Protein AF-Q9K7I4-F1 (afdb_monomer)

InterPro domains:
  IPR000863 Sulfotransferase domain [PF00685] (16-82)
  IPR027417 P-loop containing nucleoside triphosphate hydrolase [G3DSA:3.40.50.300] (1-137)
  IPR027417 P-loop containing nucleoside triphosphate hydrolase [SSF52540] (11-136)
  IPR037359 Heparan sulfate sulfotransferase [PTHR10605] (7-137)

Solvent-accessible surface area (backbone atoms only — not comparable to full-atom values): 8827 Å² total; per-residue (Å²): 136,84,84,76,78,76,79,80,87,85,72,77,83,73,51,72,62,58,50,51,53,42,41,75,77,63,46,74,85,79,54,62,68,66,68,67,40,53,36,70,55,50,56,60,50,52,76,79,41,65,69,89,82,59,87,90,79,59,66,68,55,36,73,75,40,44,67,66,49,47,47,51,51,36,58,73,70,71,47,78,95,75,79,71,97,64,84,71,65,54,63,60,53,53,44,63,70,31,75,64,54,83,59,60,71,80,75,56,70,64,61,50,52,50,50,50,61,66,45,43,66,47,49,54,48,28,22,63,74,69,74,50,83,83,80,86,124

Nearest PDB structures (foldseek):
  6xkg-assembly2_A  TM=8.259E-01  e=3.313E-04  Homo sapiens
  1zrh-assembly1_A  TM=7.272E-01  e=4.565E-03  Homo sapiens

Secondary structure (DSSP, 8-state):
-----PPPS--PPPPHHHHHHHHHTT--SS-HHHHH-HHHHHHHHHTTS-GGG-----HHHHHH-HHHHHHHHHHHTTPPP---S----HHHHHHHHSTTTTT-PPPPHHHHHHHHHHHHHHHHHHHHHHT------

Structure (mmCIF, N/CA/C/O backbone):
data_AF-Q9K7I4-F1
#
_entry.id   AF-Q9K7I4-F1
#
loop_
_atom_site.group_PDB
_atom_site.id
_atom_site.type_symbol
_atom_site.label_atom_id
_atom_site.label_alt_id
_atom_site.label_comp_id
_atom_site.label_asym_id
_atom_site.label_entity_id
_atom_site.label_seq_id
_atom_site.pdbx_PDB_ins_code
_atom_site.Cartn_x
_atom_site.Cartn_y
_atom_site.Cartn_z
_atom_site.occupancy
_atom_site.B_iso_or_equiv
_atom_site.auth_seq_id
_atom_site.auth_comp_id
_atom_site.auth_asym_id
_atom_site.auth_atom_id
_atom_site.pdbx_PDB_model_num
ATOM 1 N N . MET A 1 1 ? -17.999 33.423 -20.123 1.00 34.03 1 MET A N 1
ATOM 2 C CA . MET A 1 1 ? -16.605 33.907 -20.232 1.00 34.03 1 MET A CA 1
ATOM 3 C C . MET A 1 1 ? -15.703 33.012 -19.393 1.00 34.03 1 MET A C 1
ATOM 5 O O . MET A 1 1 ? -15.734 33.104 -18.175 1.00 34.03 1 MET A O 1
ATOM 9 N N . ALA A 1 2 ? -14.969 32.090 -20.018 1.00 34.19 2 ALA A N 1
ATOM 10 C CA . ALA A 1 2 ? -14.036 31.218 -19.308 1.00 34.19 2 ALA A CA 1
ATOM 11 C C . ALA A 1 2 ? -12.703 31.953 -19.121 1.00 34.19 2 ALA A C 1
ATOM 13 O O . ALA A 1 2 ? -11.991 32.222 -20.090 1.00 34.19 2 ALA A O 1
ATOM 14 N N . VAL A 1 3 ? -12.376 32.294 -17.875 1.00 36.56 3 VAL A N 1
ATOM 15 C CA . VAL A 1 3 ? -11.082 32.874 -17.508 1.00 36.56 3 VAL A CA 1
ATOM 16 C C . VAL A 1 3 ? -10.019 31.786 -17.665 1.00 36.56 3 VAL A C 1
ATOM 18 O O . VAL A 1 3 ? -9.792 30.967 -16.777 1.00 36.56 3 VAL A O 1
ATOM 21 N N . ARG A 1 4 ? -9.366 31.755 -18.830 1.00 35.41 4 ARG A N 1
ATOM 22 C CA . ARG A 1 4 ? -8.112 31.023 -19.027 1.00 35.41 4 ARG A CA 1
ATOM 23 C C . ARG A 1 4 ? -7.051 31.675 -18.140 1.00 35.41 4 ARG A C 1
ATOM 25 O O . ARG A 1 4 ? -6.534 32.737 -18.477 1.00 35.41 4 ARG A O 1
ATOM 32 N N . ARG A 1 5 ? -6.704 31.038 -17.018 1.00 41.28 5 ARG A N 1
ATOM 33 C CA . ARG A 1 5 ? -5.466 31.360 -16.297 1.00 41.28 5 ARG A CA 1
ATOM 34 C C . ARG A 1 5 ? -4.293 31.063 -17.235 1.00 41.28 5 ARG A C 1
ATOM 36 O O . ARG A 1 5 ? -4.022 29.907 -17.546 1.00 41.28 5 ARG A O 1
ATOM 43 N N . LYS A 1 6 ? -3.631 32.117 -17.719 1.00 36.16 6 LYS A N 1
ATOM 44 C CA . LYS A 1 6 ? -2.308 32.018 -18.344 1.00 36.16 6 LYS A CA 1
ATOM 45 C C . LYS A 1 6 ? -1.355 31.444 -17.295 1.00 36.16 6 LYS A C 1
ATOM 47 O O . LYS A 1 6 ? -1.149 32.072 -16.261 1.00 36.16 6 LYS A O 1
ATOM 52 N N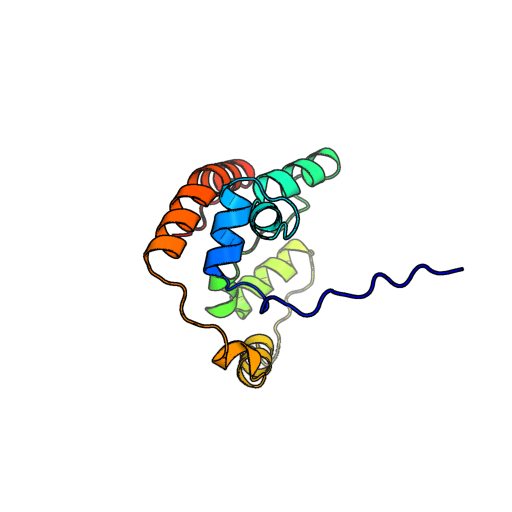 . ALA A 1 7 ? -0.800 30.264 -17.554 1.00 38.44 7 ALA A N 1
ATOM 53 C CA . ALA A 1 7 ? 0.338 29.769 -16.794 1.00 38.44 7 ALA A CA 1
ATOM 54 C C . ALA A 1 7 ? 1.507 30.742 -17.002 1.00 38.44 7 ALA A C 1
ATOM 56 O O . ALA A 1 7 ? 1.853 31.068 -18.142 1.00 38.44 7 ALA A O 1
ATOM 57 N N . ALA A 1 8 ? 2.057 31.252 -15.902 1.00 40.31 8 ALA A N 1
ATOM 58 C CA . ALA A 1 8 ? 3.248 32.080 -15.920 1.00 40.31 8 ALA A CA 1
ATOM 59 C C . ALA A 1 8 ? 4.418 31.264 -16.494 1.00 40.31 8 ALA A C 1
ATOM 61 O O . ALA A 1 8 ? 4.689 30.150 -16.051 1.00 40.31 8 ALA A O 1
ATOM 62 N N . LYS A 1 9 ? 5.093 31.818 -17.505 1.00 41.44 9 LYS A N 1
ATOM 63 C CA . LYS A 1 9 ? 6.420 31.366 -17.936 1.00 41.44 9 LYS A CA 1
ATOM 64 C C . LYS A 1 9 ? 7.404 31.780 -16.839 1.00 41.44 9 LYS A C 1
ATOM 66 O O . LYS A 1 9 ? 7.529 32.980 -16.616 1.00 41.44 9 LYS A O 1
ATOM 71 N N . GLY A 1 10 ? 8.077 30.838 -16.174 1.00 45.16 10 GLY A N 1
ATOM 72 C CA . GLY A 1 10 ? 9.116 31.215 -15.207 1.00 45.16 10 GLY A CA 1
ATOM 73 C C . GLY A 1 10 ? 9.806 30.112 -14.407 1.00 45.16 10 GLY A C 1
ATOM 74 O O . GLY A 1 10 ? 10.965 30.300 -14.074 1.00 45.16 10 GLY A O 1
ATOM 75 N N . GLU A 1 11 ? 9.184 28.963 -14.143 1.00 53.25 11 GLU A N 1
ATOM 76 C CA . GLU A 1 11 ? 9.833 27.894 -13.366 1.00 53.25 11 GLU A CA 1
ATOM 77 C C . GLU A 1 11 ? 9.595 26.543 -14.041 1.00 53.25 11 GLU A C 1
ATOM 79 O O . GLU A 1 11 ? 8.493 26.255 -14.518 1.00 53.25 11 GLU A O 1
ATOM 84 N N . GLY A 1 12 ? 10.651 25.734 -14.152 1.00 71.88 12 GLY A N 1
ATOM 85 C CA . GLY A 1 12 ? 10.527 24.348 -14.594 1.00 71.88 12 GLY A CA 1
ATOM 86 C C . GLY A 1 12 ? 9.569 23.578 -13.683 1.00 71.88 12 GLY A C 1
ATOM 87 O O . GLY A 1 12 ? 9.322 23.969 -12.545 1.00 71.88 12 GLY A O 1
ATOM 88 N N . PHE A 1 13 ? 9.002 22.481 -14.185 1.00 78.19 13 PHE A N 1
ATOM 89 C CA . PHE A 1 13 ? 8.239 21.582 -13.321 1.00 78.19 13 PHE A CA 1
ATOM 90 C C . PHE A 1 13 ? 9.160 21.089 -12.187 1.00 78.19 13 PHE A C 1
ATOM 92 O O . PHE A 1 13 ? 10.275 20.664 -12.505 1.00 78.19 13 PHE A O 1
ATOM 99 N N . PRO A 1 14 ? 8.736 21.160 -10.911 1.00 83.69 14 PRO A N 1
ATOM 100 C CA . PRO A 1 14 ? 9.593 20.809 -9.785 1.00 83.69 14 PRO A CA 1
ATOM 101 C C . PRO A 1 14 ? 10.051 19.352 -9.867 1.00 83.69 14 PRO A C 1
ATOM 103 O O . PRO A 1 14 ? 9.338 18.487 -10.394 1.00 83.69 14 PRO A O 1
ATOM 106 N N . SER A 1 15 ? 11.243 19.078 -9.342 1.00 88.94 15 SER A N 1
ATOM 107 C CA . SER A 1 15 ? 11.746 17.710 -9.222 1.00 88.94 15 SER A CA 1
ATOM 108 C C . SER A 1 15 ? 10.855 16.881 -8.294 1.00 88.94 15 SER A C 1
ATOM 110 O O . SER A 1 15 ? 10.038 17.407 -7.533 1.00 88.94 15 SER A O 1
ATOM 112 N N . PHE A 1 16 ? 10.994 15.555 -8.352 1.00 88.69 16 PHE A N 1
ATOM 113 C CA . PHE A 1 16 ? 10.252 14.682 -7.446 1.00 88.69 16 PHE A CA 1
ATOM 114 C C . PHE A 1 16 ? 10.573 14.998 -5.981 1.00 88.69 16 PHE A C 1
ATOM 116 O O . PHE A 1 16 ? 9.672 15.103 -5.154 1.00 88.69 16 PHE A O 1
ATOM 123 N N . GLU A 1 17 ? 11.848 15.222 -5.694 1.00 92.06 17 GLU A N 1
ATOM 124 C CA . GLU A 1 17 ? 12.370 15.591 -4.390 1.00 92.06 17 GLU A CA 1
ATOM 125 C C . GLU A 1 17 ? 11.773 16.917 -3.901 1.00 92.06 17 GLU A C 1
ATOM 127 O O . GLU A 1 17 ? 11.220 16.964 -2.808 1.00 92.06 17 GLU A O 1
ATOM 132 N N . GLU A 1 18 ? 11.780 17.968 -4.727 1.00 91.56 18 GLU A N 1
ATOM 133 C CA . GLU A 1 18 ? 11.187 19.270 -4.377 1.00 91.56 18 GLU A CA 1
ATOM 134 C C . GLU A 1 18 ? 9.685 19.167 -4.094 1.00 91.56 18 GLU A C 1
ATOM 136 O O . GLU A 1 18 ? 9.158 19.848 -3.212 1.00 91.56 18 GLU A O 1
ATOM 141 N N . MET A 1 19 ? 8.976 18.325 -4.849 1.00 91.94 19 MET A N 1
ATOM 142 C CA . MET A 1 19 ? 7.558 18.080 -4.611 1.00 91.94 19 MET A CA 1
ATOM 143 C C . MET A 1 19 ? 7.320 17.351 -3.285 1.00 91.94 19 MET A C 1
ATOM 145 O O . MET A 1 19 ? 6.381 17.703 -2.572 1.00 91.94 19 MET A O 1
ATOM 149 N N . VAL A 1 20 ? 8.152 16.355 -2.956 1.00 92.88 20 VAL A N 1
ATOM 150 C CA . VAL A 1 20 ? 8.081 15.625 -1.680 1.00 92.88 20 VAL A CA 1
ATOM 151 C C . VAL A 1 20 ? 8.323 16.574 -0.515 1.00 92.88 20 VAL A C 1
ATOM 153 O O . VAL A 1 20 ? 7.515 16.591 0.408 1.00 92.88 20 VAL A O 1
ATOM 156 N N . GLU A 1 21 ? 9.378 17.386 -0.577 1.00 93.00 21 GLU A N 1
ATOM 157 C CA . GLU A 1 21 ? 9.699 18.359 0.473 1.00 93.00 21 GLU A CA 1
ATOM 158 C C . GLU A 1 21 ? 8.542 19.322 0.718 1.00 93.00 21 GLU A C 1
ATOM 160 O O . GLU A 1 21 ? 8.061 19.439 1.843 1.00 93.00 21 GLU A O 1
ATOM 165 N N . LYS A 1 22 ? 7.999 19.914 -0.352 1.00 92.62 22 LYS A N 1
ATOM 166 C CA . LYS A 1 22 ? 6.841 20.805 -0.245 1.00 92.62 22 LYS A CA 1
ATOM 167 C C . LYS A 1 22 ? 5.646 20.110 0.409 1.00 92.62 22 LYS A C 1
ATOM 169 O O . LYS A 1 22 ? 5.015 20.702 1.282 1.00 92.62 22 LYS A O 1
ATOM 174 N N . GLU A 1 23 ? 5.303 18.880 0.008 1.00 93.19 23 GLU A N 1
ATOM 175 C CA . GLU A 1 23 ? 4.185 18.158 0.638 1.00 93.19 23 GLU A CA 1
ATOM 176 C C . GLU A 1 23 ? 4.451 17.836 2.115 1.00 93.19 23 GLU A C 1
ATOM 178 O O . GLU A 1 23 ? 3.538 17.973 2.932 1.00 93.19 23 GLU A O 1
ATOM 183 N N . LEU A 1 24 ? 5.679 17.447 2.474 1.00 90.81 24 LEU A N 1
ATOM 184 C CA . LEU A 1 24 ? 6.069 17.183 3.864 1.00 90.81 24 LEU A CA 1
ATOM 185 C C . LEU A 1 24 ? 6.003 18.448 4.734 1.00 90.81 24 LEU A C 1
ATOM 187 O O . LEU A 1 24 ? 5.624 18.362 5.901 1.00 90.81 24 LEU A O 1
ATOM 191 N N . GLU A 1 25 ? 6.292 19.617 4.160 1.00 92.25 25 GLU A N 1
ATOM 192 C CA . GLU A 1 25 ? 6.131 20.936 4.791 1.00 92.25 25 GLU A CA 1
ATOM 193 C C . GLU A 1 25 ? 4.664 21.413 4.852 1.00 92.25 25 GLU A C 1
ATOM 195 O O . GLU A 1 25 ? 4.367 22.464 5.422 1.00 92.25 25 GLU A O 1
ATOM 200 N N . GLY A 1 26 ? 3.722 20.643 4.295 1.00 87.88 26 GLY A N 1
ATOM 201 C CA . GLY A 1 26 ? 2.284 20.911 4.369 1.00 87.88 26 GLY A CA 1
ATOM 202 C C . GLY A 1 26 ? 1.669 21.512 3.103 1.00 87.88 26 GLY A C 1
ATOM 203 O O . GLY A 1 26 ? 0.488 21.879 3.109 1.00 87.88 26 GLY A O 1
ATOM 204 N N . TYR A 1 27 ? 2.407 21.597 1.991 1.00 88.62 27 TYR A N 1
ATOM 205 C CA . TYR A 1 27 ? 1.834 21.996 0.707 1.00 88.62 27 TYR A CA 1
ATOM 206 C C . TYR A 1 27 ? 0.865 20.926 0.185 1.00 88.62 27 TYR A C 1
ATOM 208 O O . TYR A 1 27 ? 1.255 19.849 -0.251 1.00 88.62 27 TYR A O 1
ATOM 216 N N . SER A 1 28 ? -0.426 21.245 0.145 1.00 81.00 28 SER A N 1
ATOM 217 C CA . SER A 1 28 ? -1.485 20.306 -0.252 1.00 81.00 28 SER A CA 1
ATOM 218 C C . SER A 1 28 ? -1.850 20.349 -1.743 1.00 81.00 28 SER A C 1
ATOM 220 O O . SER A 1 28 ? -2.891 19.827 -2.139 1.00 81.00 28 SER A O 1
ATOM 222 N N . GLY A 1 29 ? -1.033 20.979 -2.593 1.00 82.38 29 GLY A N 1
ATOM 223 C CA . GLY A 1 29 ? -1.352 21.145 -4.018 1.00 82.38 29 GLY A CA 1
ATOM 224 C C . GLY A 1 29 ? -1.151 19.886 -4.870 1.00 82.38 29 GLY A C 1
ATOM 225 O O . GLY A 1 29 ? -1.868 19.696 -5.851 1.00 82.38 29 GLY A O 1
ATOM 226 N N . PHE A 1 30 ? -0.214 19.013 -4.497 1.00 84.12 30 PHE A N 1
ATOM 227 C CA . PHE A 1 30 ? 0.150 17.818 -5.271 1.00 84.12 30 PHE A CA 1
ATOM 228 C C . PHE A 1 30 ? -0.631 16.560 -4.818 1.00 84.12 30 PHE A C 1
ATOM 230 O O . PHE A 1 30 ? -1.179 15.828 -5.649 1.00 84.12 30 PHE A O 1
ATOM 237 N N . ARG A 1 31 ? -0.779 16.375 -3.497 1.00 85.19 31 ARG A N 1
ATOM 238 C CA . ARG A 1 31 ? -1.556 15.329 -2.802 1.00 85.19 31 ARG A CA 1
ATOM 239 C C . ARG A 1 31 ? -1.179 13.888 -3.156 1.00 85.19 31 ARG A C 1
ATOM 241 O O . ARG A 1 31 ? -2.049 13.013 -3.101 1.00 85.19 31 ARG A O 1
ATOM 248 N N . PHE A 1 32 ? 0.059 13.604 -3.551 1.00 86.75 32 PHE A N 1
ATOM 249 C CA . PHE A 1 32 ? 0.484 12.227 -3.808 1.00 86.75 32 PHE A CA 1
ATOM 250 C C . PHE A 1 32 ? 0.886 11.487 -2.528 1.00 86.75 32 PHE A C 1
ATOM 252 O O . PHE A 1 32 ? 0.661 10.276 -2.480 1.00 86.75 32 PHE A O 1
ATOM 259 N N . LEU A 1 33 ? 1.377 12.164 -1.478 1.00 92.94 33 LEU A N 1
ATOM 260 C CA . LEU A 1 33 ? 1.660 11.501 -0.199 1.00 92.94 33 LEU A CA 1
ATOM 261 C C . LEU A 1 33 ? 0.369 11.041 0.476 1.00 92.94 33 LEU A C 1
ATOM 263 O O . LEU A 1 33 ? 0.249 9.878 0.855 1.00 92.94 33 LEU A O 1
ATOM 267 N N . ASP A 1 34 ? -0.640 11.913 0.504 1.00 91.06 34 ASP A N 1
ATOM 268 C CA . ASP A 1 34 ? -1.987 11.607 1.003 1.00 91.06 34 ASP A CA 1
ATOM 269 C C . ASP A 1 34 ? -2.597 10.359 0.336 1.00 91.06 34 ASP A C 1
ATOM 271 O O . ASP A 1 34 ? -3.256 9.545 0.988 1.00 91.06 34 ASP A O 1
ATOM 275 N N . ARG A 1 35 ? -2.370 10.186 -0.975 1.00 91.88 35 ARG A N 1
ATOM 276 C CA . ARG A 1 35 ? -2.841 9.013 -1.736 1.00 91.88 35 ARG A CA 1
ATOM 277 C C . ARG A 1 35 ? -2.109 7.726 -1.356 1.00 91.88 35 ARG A C 1
ATOM 279 O O . ARG A 1 35 ? -2.674 6.652 -1.545 1.00 91.88 35 ARG A O 1
ATOM 286 N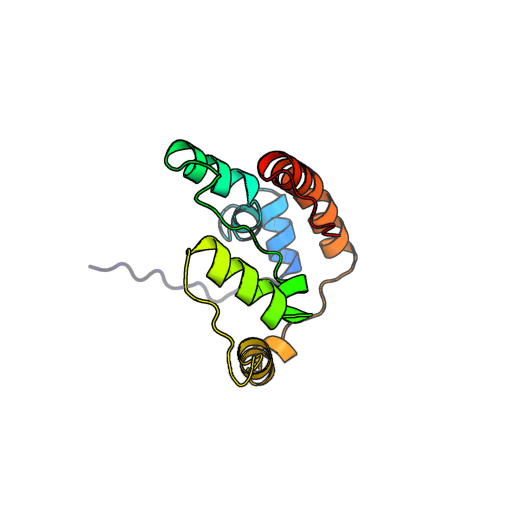 N . GLY A 1 36 ? -0.897 7.826 -0.813 1.00 94.00 36 GLY A N 1
ATOM 287 C CA . GLY A 1 36 ? -0.140 6.697 -0.267 1.00 94.00 36 GLY A CA 1
ATOM 288 C C . GLY A 1 36 ? -0.614 6.243 1.118 1.00 94.00 36 GLY A C 1
ATOM 289 O O . GLY A 1 36 ? -0.241 5.163 1.567 1.00 94.00 36 GLY A O 1
ATOM 290 N N . ILE A 1 37 ? -1.463 7.021 1.800 1.00 95.88 37 ILE A N 1
ATOM 291 C CA . ILE A 1 37 ? -1.997 6.668 3.124 1.00 95.88 37 ILE A CA 1
ATOM 292 C C . ILE A 1 37 ? -3.209 5.740 2.953 1.00 95.88 37 ILE A C 1
ATOM 294 O O . ILE A 1 37 ? -4.368 6.167 2.986 1.00 95.88 37 ILE A O 1
ATOM 298 N N . TYR A 1 38 ? -2.947 4.447 2.757 1.00 97.06 38 TYR A N 1
ATOM 299 C CA . TYR A 1 38 ? -3.997 3.459 2.482 1.00 97.06 38 TYR A CA 1
ATOM 300 C C . TYR A 1 38 ? -4.929 3.204 3.671 1.00 97.06 38 TYR A C 1
ATOM 302 O O . TYR A 1 38 ? -6.126 3.010 3.462 1.00 97.06 38 TYR A O 1
ATOM 310 N N . ALA A 1 39 ? -4.417 3.241 4.908 1.00 96.94 39 ALA A N 1
ATOM 311 C CA . ALA A 1 39 ? -5.225 3.025 6.112 1.00 96.94 39 ALA A CA 1
ATOM 312 C C . ALA A 1 39 ? -6.411 4.004 6.173 1.00 96.94 39 ALA A C 1
ATOM 314 O O . ALA A 1 39 ? -7.561 3.580 6.243 1.00 96.94 39 ALA A O 1
ATOM 315 N N . LYS A 1 40 ? -6.135 5.304 6.000 1.00 95.88 40 LYS A N 1
ATOM 316 C CA . LYS A 1 40 ? -7.140 6.380 5.967 1.00 95.88 40 LYS A CA 1
ATOM 317 C C . LYS A 1 40 ? -8.226 6.147 4.916 1.00 95.88 40 LYS A C 1
ATOM 319 O O . LYS A 1 40 ? -9.391 6.456 5.149 1.00 95.88 40 LYS A O 1
ATOM 324 N N . GLN A 1 41 ? -7.852 5.633 3.747 1.00 95.50 41 GLN A N 1
ATOM 325 C CA . GLN A 1 41 ? -8.796 5.366 2.662 1.00 95.50 41 GLN A CA 1
ATOM 326 C C . GLN A 1 41 ? -9.664 4.146 2.986 1.00 95.50 41 GLN A C 1
ATOM 328 O O . GLN A 1 41 ? -10.887 4.214 2.884 1.00 95.50 41 GLN A O 1
ATOM 333 N N . LEU A 1 42 ? -9.052 3.046 3.431 1.00 97.00 42 LEU A N 1
ATOM 334 C CA . LEU A 1 42 ? -9.766 1.818 3.784 1.00 97.00 42 LEU A CA 1
ATOM 335 C C . LEU A 1 42 ? -10.706 2.005 4.974 1.00 97.00 42 LEU A C 1
ATOM 337 O O . LEU A 1 42 ? -11.807 1.464 4.959 1.00 97.00 42 LEU A O 1
ATOM 341 N N . GLU A 1 43 ? -10.327 2.805 5.969 1.00 96.50 43 GLU A N 1
ATOM 342 C CA . GLU A 1 43 ? -11.203 3.138 7.096 1.00 96.50 43 GLU A CA 1
ATOM 343 C C . GLU A 1 43 ? -12.517 3.775 6.646 1.00 96.50 43 GLU A C 1
ATOM 345 O O . GLU A 1 43 ? -13.562 3.479 7.221 1.00 96.50 43 GLU A O 1
ATOM 350 N N . GLN A 1 44 ? -12.494 4.619 5.610 1.00 96.44 44 GLN A N 1
ATOM 351 C CA . GLN A 1 44 ? -13.721 5.202 5.065 1.00 96.44 44 GLN A CA 1
ATOM 352 C C . GLN A 1 44 ? -14.600 4.129 4.427 1.00 96.44 44 GLN A C 1
ATOM 354 O O . GLN A 1 44 ? -15.796 4.084 4.699 1.00 96.44 44 GLN A O 1
ATOM 359 N N . TRP A 1 45 ? -14.012 3.229 3.640 1.00 97.88 45 TRP A N 1
ATOM 360 C CA . TRP A 1 45 ? -14.738 2.123 3.015 1.00 97.88 45 TRP A CA 1
ATOM 361 C C . TRP A 1 45 ? -15.321 1.144 4.040 1.00 97.88 45 TRP A C 1
ATOM 363 O O . TRP A 1 45 ? -16.470 0.722 3.905 1.00 97.88 45 TRP A O 1
ATOM 373 N N . PHE A 1 46 ? -14.577 0.838 5.103 1.00 97.12 46 PHE A N 1
ATOM 374 C CA . PHE A 1 46 ? -15.006 -0.085 6.157 1.00 97.12 46 PHE A CA 1
ATOM 375 C C . PHE A 1 46 ? -16.163 0.438 7.015 1.00 97.12 46 PHE A C 1
ATOM 377 O O . PHE A 1 46 ? -16.786 -0.350 7.722 1.00 97.12 46 PHE A O 1
ATOM 384 N N . ARG A 1 47 ? -16.498 1.734 6.933 1.00 97.44 47 ARG A N 1
ATOM 385 C CA . ARG A 1 47 ? -17.729 2.280 7.535 1.00 97.44 47 ARG A CA 1
ATOM 386 C C . ARG A 1 47 ? -18.990 1.817 6.810 1.00 97.44 47 ARG A C 1
ATOM 388 O O . ARG A 1 47 ? -20.046 1.757 7.429 1.00 97.44 47 ARG A O 1
ATOM 395 N N . PHE A 1 48 ? -18.883 1.517 5.518 1.00 98.12 48 PHE A N 1
ATOM 396 C CA . PHE A 1 48 ? -20.026 1.182 4.666 1.00 98.12 48 PHE A CA 1
ATOM 397 C C . PHE A 1 48 ? -20.070 -0.299 4.296 1.00 98.12 48 PHE A C 1
ATOM 399 O O . PHE A 1 48 ? -21.152 -0.853 4.122 1.00 98.12 48 PHE A O 1
ATOM 406 N N . PHE A 1 49 ? -18.909 -0.950 4.197 1.00 97.88 49 PHE A N 1
ATOM 407 C CA . PHE A 1 49 ? -18.802 -2.335 3.757 1.00 97.88 49 PHE A CA 1
ATOM 408 C C . PHE A 1 49 ? -18.008 -3.183 4.763 1.00 97.88 49 PHE A C 1
ATOM 410 O O . PHE A 1 49 ? -16.907 -2.798 5.166 1.00 97.88 49 PHE A O 1
ATOM 417 N N . PRO A 1 50 ? -18.511 -4.369 5.144 1.00 96.62 50 PRO A N 1
ATOM 418 C CA . PRO A 1 50 ? -17.768 -5.347 5.927 1.00 96.62 50 PRO A CA 1
ATOM 419 C C . PRO A 1 50 ? -16.379 -5.660 5.356 1.00 96.62 50 PRO A C 1
ATOM 421 O O . PRO A 1 50 ? -16.236 -5.942 4.168 1.00 96.62 50 PRO A O 1
ATOM 424 N N . LYS A 1 51 ? -15.364 -5.752 6.228 1.00 95.44 51 LYS A N 1
ATOM 425 C CA . LYS A 1 51 ? -13.974 -6.078 5.840 1.00 95.44 51 LYS A CA 1
ATOM 426 C C . LYS A 1 51 ? -13.847 -7.356 5.000 1.00 95.44 51 LYS A C 1
ATOM 428 O O . LYS A 1 51 ? -13.002 -7.422 4.119 1.00 95.44 51 LYS A O 1
ATOM 433 N N . LYS A 1 52 ? -14.711 -8.354 5.231 1.00 95.94 52 LYS A N 1
ATOM 434 C CA . LYS A 1 52 ? -14.735 -9.619 4.470 1.00 95.94 52 LYS A CA 1
ATOM 435 C C . LYS A 1 52 ? -15.056 -9.451 2.978 1.00 95.94 52 LYS A C 1
ATOM 437 O O . LYS A 1 52 ? -14.828 -10.381 2.220 1.00 95.94 52 LYS A O 1
ATOM 442 N N . GLN A 1 53 ? -15.590 -8.299 2.566 1.00 97.44 53 GLN A N 1
ATOM 443 C CA . GLN A 1 53 ? -15.836 -7.953 1.161 1.00 97.44 53 GLN A CA 1
ATOM 444 C C . GLN A 1 53 ? -14.636 -7.265 0.499 1.00 97.44 53 GLN A C 1
ATOM 446 O O . GLN A 1 53 ? -14.761 -6.759 -0.613 1.00 97.44 53 GLN A O 1
ATOM 451 N N . PHE A 1 54 ? -13.470 -7.261 1.148 1.00 97.75 54 PHE A N 1
ATOM 452 C CA . PHE A 1 54 ? -12.239 -6.725 0.587 1.00 97.75 54 PHE A CA 1
ATOM 453 C C . PHE A 1 54 ? -11.173 -7.810 0.516 1.00 97.75 54 PHE A C 1
ATOM 455 O O . PHE A 1 54 ? -10.816 -8.424 1.521 1.00 97.75 54 PHE A O 1
ATOM 462 N N . LEU A 1 55 ? -10.608 -7.982 -0.676 1.00 97.38 55 LEU A N 1
ATOM 463 C CA . LEU A 1 55 ? -9.384 -8.738 -0.884 1.00 97.38 55 LEU A CA 1
ATOM 464 C C . LEU A 1 55 ? -8.225 -7.761 -1.077 1.00 97.38 55 LEU A C 1
ATOM 466 O O . LEU A 1 55 ? -8.166 -7.051 -2.077 1.00 97.38 55 LEU A O 1
ATOM 470 N N . ILE A 1 56 ? -7.292 -7.738 -0.124 1.00 96.94 56 ILE A N 1
ATOM 471 C CA . ILE A 1 56 ? -6.124 -6.849 -0.166 1.00 96.94 56 ILE A CA 1
ATOM 472 C C . ILE A 1 56 ? -4.879 -7.667 -0.520 1.00 96.94 56 ILE A C 1
ATOM 474 O O . ILE A 1 56 ? -4.382 -8.491 0.264 1.00 96.94 56 ILE A O 1
ATOM 478 N N . LEU A 1 57 ? -4.381 -7.435 -1.732 1.00 95.69 57 LEU A N 1
ATOM 479 C CA . LEU A 1 57 ? -3.235 -8.128 -2.312 1.00 95.69 57 LEU A CA 1
ATOM 480 C C . LEU A 1 57 ? -1.992 -7.240 -2.288 1.00 95.69 57 LEU A C 1
ATOM 482 O O . LEU A 1 57 ? -2.081 -6.018 -2.372 1.00 95.69 57 LEU A O 1
ATOM 486 N N . LYS A 1 58 ? -0.828 -7.882 -2.171 1.00 93.25 58 LYS A N 1
ATOM 487 C CA . LYS A 1 58 ? 0.473 -7.221 -2.244 1.00 93.25 58 LYS A CA 1
ATOM 488 C C . LYS A 1 58 ? 0.965 -7.299 -3.687 1.00 93.25 58 LYS A C 1
ATOM 490 O O . LYS A 1 58 ? 1.135 -8.403 -4.203 1.00 93.25 58 LYS A O 1
ATOM 495 N N . SER A 1 59 ? 1.186 -6.154 -4.326 1.00 90.06 59 SER A N 1
ATOM 496 C CA . SER A 1 59 ? 1.566 -6.092 -5.743 1.00 90.06 59 SER A CA 1
ATOM 497 C C . SER A 1 59 ? 2.878 -6.819 -6.034 1.00 90.06 59 SER A C 1
ATOM 499 O O . SER A 1 59 ? 2.992 -7.470 -7.063 1.00 90.06 59 SER A O 1
ATOM 501 N N . GLU A 1 60 ? 3.847 -6.774 -5.120 1.00 90.38 60 GLU A N 1
ATOM 502 C CA . GLU A 1 60 ? 5.128 -7.469 -5.276 1.00 90.38 60 GLU A CA 1
ATOM 503 C C . GLU A 1 60 ? 4.938 -8.986 -5.384 1.00 90.38 60 GLU A C 1
ATOM 505 O O . GLU A 1 60 ? 5.534 -9.603 -6.260 1.00 90.38 60 GLU A O 1
ATOM 510 N N . ASN A 1 61 ? 4.034 -9.570 -4.587 1.00 91.25 61 ASN A N 1
ATOM 511 C CA . ASN A 1 61 ? 3.698 -10.989 -4.713 1.00 91.25 61 ASN A CA 1
ATOM 512 C C . ASN A 1 61 ? 3.018 -11.288 -6.053 1.00 91.25 61 ASN A C 1
ATOM 514 O O . ASN A 1 61 ? 3.219 -12.357 -6.616 1.00 91.25 61 ASN A O 1
ATOM 518 N N . PHE A 1 62 ? 2.198 -10.359 -6.555 1.00 88.56 62 PHE A N 1
ATOM 519 C CA . PHE A 1 62 ? 1.546 -10.512 -7.854 1.00 88.56 62 PHE A CA 1
ATOM 520 C C . PHE A 1 62 ? 2.562 -10.452 -8.995 1.00 88.56 62 PHE A C 1
ATOM 522 O O . PHE A 1 62 ? 2.404 -11.156 -9.982 1.00 88.56 62 PHE A O 1
ATOM 529 N N . PHE A 1 63 ? 3.613 -9.638 -8.874 1.00 84.44 63 PHE A N 1
ATOM 530 C CA . PHE A 1 63 ? 4.686 -9.599 -9.865 1.00 84.44 63 PHE A CA 1
ATOM 531 C C . PHE A 1 63 ? 5.593 -10.833 -9.809 1.00 84.44 63 PHE A C 1
ATOM 533 O O . PHE A 1 63 ? 6.097 -11.236 -10.855 1.00 84.44 63 PHE A O 1
ATOM 540 N N . GLU A 1 64 ? 5.787 -11.413 -8.624 1.00 88.06 64 GLU A N 1
ATOM 541 C CA . GLU A 1 64 ? 6.585 -12.625 -8.412 1.00 88.06 64 GLU A CA 1
ATOM 542 C C . GLU A 1 64 ? 5.848 -13.896 -8.866 1.00 88.06 64 GLU A C 1
ATOM 544 O O . GLU A 1 64 ? 6.403 -14.692 -9.619 1.00 88.06 64 GLU A O 1
ATOM 549 N N . ASP A 1 65 ? 4.586 -14.065 -8.460 1.00 90.44 65 ASP A N 1
ATOM 550 C CA . ASP A 1 65 ? 3.741 -15.211 -8.815 1.00 90.44 65 ASP A CA 1
ATOM 551 C C . ASP A 1 65 ? 2.298 -14.752 -9.117 1.00 90.44 65 ASP A C 1
ATOM 553 O O . ASP A 1 65 ? 1.398 -14.828 -8.262 1.00 90.44 65 ASP A O 1
ATOM 557 N N . PRO A 1 66 ? 2.048 -14.268 -10.352 1.00 90.62 66 PRO A N 1
ATOM 558 C CA . PRO A 1 66 ? 0.729 -13.793 -10.752 1.00 90.62 66 PRO A CA 1
ATOM 559 C C . PRO A 1 66 ? -0.342 -14.882 -10.666 1.00 90.62 66 PRO A C 1
ATOM 561 O O . PRO A 1 66 ? -1.478 -14.588 -10.302 1.00 90.62 66 PRO A O 1
ATOM 564 N N . ALA A 1 67 ? 0.006 -16.137 -10.973 1.00 91.06 67 ALA A N 1
ATOM 565 C CA . ALA A 1 67 ? -0.935 -17.254 -10.967 1.00 91.06 67 ALA A CA 1
ATOM 566 C C . ALA A 1 67 ? -1.473 -17.515 -9.555 1.00 91.06 67 ALA A C 1
ATOM 568 O O . ALA A 1 67 ? -2.680 -17.671 -9.348 1.00 91.06 67 ALA A O 1
ATOM 569 N N . LYS A 1 68 ? -0.590 -17.506 -8.552 1.00 93.06 68 LYS A N 1
ATOM 570 C CA . LYS A 1 68 ? -0.972 -17.680 -7.149 1.00 93.06 68 LYS A CA 1
ATOM 571 C C . LYS A 1 68 ? -1.838 -16.546 -6.629 1.00 93.06 68 LYS A C 1
ATOM 573 O O . LYS A 1 68 ? -2.826 -16.820 -5.949 1.00 93.06 68 LYS A O 1
ATOM 578 N N . GLU A 1 69 ? -1.489 -15.293 -6.909 1.00 94.31 69 GLU A N 1
ATOM 579 C CA . GLU A 1 69 ? -2.317 -14.161 -6.479 1.00 94.31 69 GLU A CA 1
ATOM 580 C C . GLU A 1 69 ? -3.652 -14.116 -7.248 1.00 94.31 69 GLU A C 1
ATOM 582 O O . GLU A 1 69 ? -4.685 -13.826 -6.645 1.00 94.31 69 GLU A O 1
ATOM 587 N N . PHE A 1 70 ? -3.675 -14.505 -8.527 1.00 93.56 70 PHE A N 1
ATOM 588 C CA . PHE A 1 70 ? -4.901 -14.619 -9.320 1.00 93.56 70 PHE A CA 1
ATOM 589 C C . PHE A 1 70 ? -5.864 -15.670 -8.761 1.00 93.56 70 PHE A C 1
ATOM 591 O O 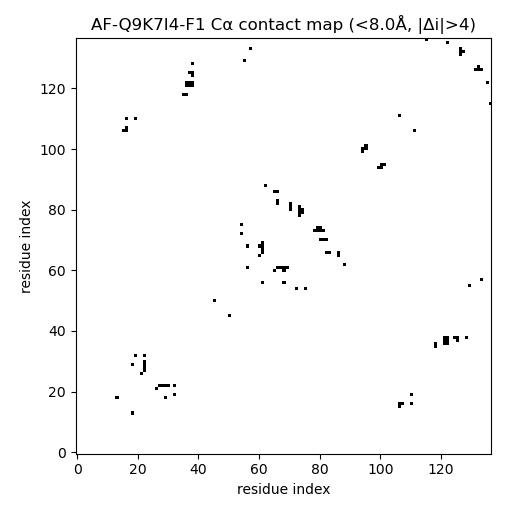. PHE A 1 70 ? -7.049 -15.385 -8.593 1.00 93.56 70 PHE A O 1
ATOM 598 N N . ARG A 1 71 ? -5.367 -16.849 -8.362 1.00 94.31 71 ARG A N 1
ATOM 599 C CA . ARG A 1 71 ? -6.197 -17.868 -7.698 1.00 94.31 71 ARG A CA 1
ATOM 600 C C . ARG A 1 71 ? -6.882 -17.331 -6.440 1.00 94.31 71 ARG A C 1
ATOM 602 O O . ARG A 1 71 ? -8.034 -17.668 -6.191 1.00 94.31 71 ARG A O 1
ATOM 609 N N . LYS A 1 72 ? -6.235 -16.441 -5.675 1.00 95.81 72 LYS A N 1
ATOM 610 C CA . LYS A 1 72 ? -6.886 -15.790 -4.520 1.00 95.81 72 LYS A CA 1
ATOM 611 C C . LYS A 1 72 ? -8.058 -14.910 -4.943 1.00 95.81 72 LYS A C 1
ATOM 613 O O . LYS A 1 72 ? -9.065 -14.899 -4.243 1.00 95.81 72 LYS A O 1
ATOM 618 N N . VAL A 1 73 ? -7.938 -14.200 -6.068 1.00 95.94 73 VAL A N 1
ATOM 619 C CA . VAL A 1 73 ? -9.030 -13.394 -6.640 1.00 95.94 73 VAL A CA 1
ATOM 620 C C . VAL A 1 73 ? -10.194 -14.290 -7.052 1.00 95.94 73 VAL A C 1
ATOM 622 O O . VAL A 1 73 ? -11.323 -14.022 -6.655 1.00 95.94 73 VAL A O 1
ATOM 625 N N . ILE A 1 74 ? -9.922 -15.379 -7.778 1.00 96.56 74 ILE A N 1
ATOM 626 C CA . ILE A 1 74 ? -10.938 -16.361 -8.192 1.00 96.56 74 ILE A CA 1
ATOM 627 C C . ILE A 1 74 ? -11.683 -16.927 -6.978 1.00 96.56 74 ILE A C 1
ATOM 629 O O . ILE A 1 74 ? -12.912 -16.872 -6.937 1.00 96.56 74 ILE A O 1
ATOM 633 N N . CYS A 1 75 ? -10.953 -17.384 -5.955 1.00 96.12 75 CYS A N 1
ATOM 634 C CA . CYS A 1 75 ? -11.556 -17.903 -4.727 1.00 96.12 75 CYS A CA 1
ATOM 635 C C . CYS A 1 75 ? -12.381 -16.843 -3.988 1.00 96.12 75 CYS A C 1
ATOM 637 O O . CYS A 1 75 ? -13.477 -17.128 -3.518 1.00 96.12 75 CYS A O 1
ATOM 639 N N . PHE A 1 76 ? -11.874 -15.613 -3.887 1.00 97.31 76 PHE A N 1
ATOM 640 C CA . PHE A 1 76 ? -12.570 -14.519 -3.213 1.00 97.31 76 PHE A CA 1
ATOM 641 C C . PHE A 1 76 ? -13.880 -14.131 -3.910 1.00 97.31 76 PHE A C 1
ATOM 643 O O . PHE A 1 76 ? -14.872 -13.847 -3.243 1.00 97.31 76 PHE A O 1
ATOM 650 N N . LEU A 1 77 ? -13.892 -14.152 -5.244 1.00 96.94 77 LEU A N 1
ATOM 651 C CA . LEU A 1 77 ? -15.083 -13.901 -6.055 1.00 96.94 77 LEU A CA 1
ATOM 652 C C . LEU A 1 77 ? -16.018 -15.119 -6.147 1.00 96.94 77 LEU A C 1
ATOM 654 O O . LEU A 1 77 ? -17.065 -15.021 -6.782 1.00 96.94 77 LEU A O 1
ATOM 658 N N . ASN A 1 78 ? -15.659 -16.247 -5.520 1.00 96.75 78 ASN A N 1
ATOM 659 C CA . ASN A 1 78 ? -16.383 -17.516 -5.589 1.00 96.75 78 ASN A CA 1
ATOM 660 C C . ASN A 1 78 ? -16.620 -17.989 -7.037 1.00 96.75 78 ASN A C 1
ATOM 662 O O . ASN A 1 78 ? -17.713 -18.424 -7.403 1.00 96.75 78 ASN A O 1
ATOM 666 N N . LEU A 1 79 ? -15.591 -17.856 -7.875 1.00 96.06 79 LEU A N 1
ATOM 667 C CA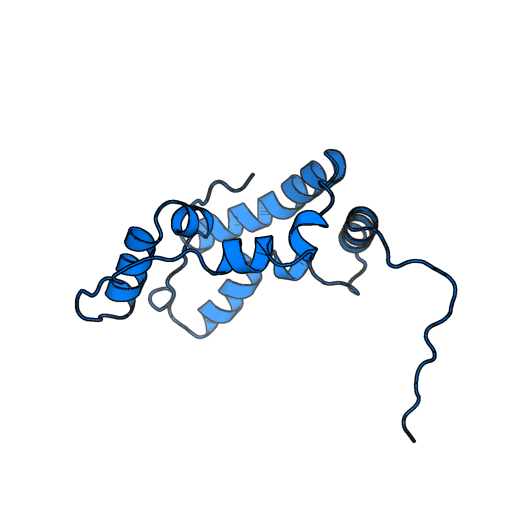 . LEU A 1 79 ? -15.617 -18.299 -9.264 1.00 96.06 79 LEU A CA 1
ATOM 668 C C . LEU A 1 79 ? -15.081 -19.736 -9.389 1.00 96.06 79 LEU A C 1
ATOM 670 O O . LEU A 1 79 ? -14.248 -20.152 -8.577 1.00 96.06 79 LEU A O 1
ATOM 674 N N . PRO A 1 80 ? -15.513 -20.498 -10.412 1.00 93.94 80 PRO A N 1
ATOM 675 C CA . PRO A 1 80 ? -14.907 -21.784 -10.736 1.00 93.94 80 PRO A CA 1
ATOM 676 C C . PRO A 1 80 ? -13.399 -21.652 -10.949 1.00 93.94 80 PRO A C 1
ATOM 678 O O . PRO A 1 80 ? -12.919 -20.624 -11.434 1.00 93.94 80 PRO A O 1
ATOM 681 N N . VAL A 1 81 ? -12.657 -22.710 -10.612 1.00 88.56 81 VAL A N 1
ATOM 682 C CA . VAL A 1 81 ? -11.205 -22.741 -10.810 1.00 88.56 81 VAL A CA 1
ATOM 683 C C . VAL A 1 81 ? -10.906 -22.518 -12.286 1.00 88.56 81 VAL A C 1
ATOM 685 O O . VAL A 1 81 ? -11.326 -23.289 -13.148 1.00 88.56 81 VAL A O 1
ATOM 688 N N . TRP A 1 82 ? -10.174 -21.446 -12.557 1.00 86.69 82 TRP A N 1
ATOM 689 C CA . TRP A 1 82 ? -9.771 -21.053 -13.891 1.00 86.69 82 TRP A CA 1
ATOM 690 C C . TRP A 1 82 ? -8.353 -20.501 -13.841 1.00 86.69 82 TRP A C 1
ATOM 692 O O . TRP A 1 82 ? -8.002 -19.753 -12.926 1.00 86.69 82 TRP A O 1
ATOM 702 N N . GLU A 1 83 ? -7.546 -20.872 -14.829 1.00 85.81 83 GLU A N 1
ATOM 703 C CA . GLU A 1 83 ? -6.196 -20.354 -15.003 1.00 85.81 83 GLU A CA 1
ATOM 704 C C . GLU A 1 83 ? -6.043 -19.758 -16.398 1.00 85.81 83 GLU A C 1
ATOM 706 O O . GLU A 1 83 ? -6.615 -20.245 -17.377 1.00 85.81 83 GLU A O 1
ATOM 711 N N . LEU A 1 84 ? -5.261 -18.685 -16.482 1.00 83.56 84 LEU A N 1
ATOM 712 C CA . LEU A 1 84 ? -4.882 -18.107 -17.761 1.00 83.56 84 LEU A CA 1
ATOM 713 C C . LEU A 1 84 ? -3.838 -19.004 -18.446 1.00 83.56 84 LEU A C 1
ATOM 715 O O . LEU A 1 84 ? -2.910 -19.452 -17.770 1.00 83.56 84 LEU A O 1
ATOM 719 N N . PRO A 1 85 ? -3.920 -19.203 -19.777 1.00 82.69 85 PRO A N 1
ATOM 720 C CA . PRO A 1 85 ? -2.886 -19.917 -20.529 1.00 82.69 85 PRO A CA 1
ATOM 721 C C . PRO A 1 85 ? -1.496 -19.289 -20.368 1.00 82.69 85 PRO A C 1
ATOM 723 O O . PRO A 1 85 ? -0.488 -19.987 -20.356 1.00 82.69 85 PRO A O 1
ATOM 726 N N . GLU A 1 86 ? -1.449 -17.963 -20.217 1.00 82.25 86 GLU A N 1
ATOM 727 C CA . GLU A 1 86 ? -0.238 -17.218 -19.900 1.00 82.25 86 GLU A CA 1
ATOM 728 C C . GLU A 1 86 ? -0.586 -16.040 -18.985 1.00 82.25 86 GLU A C 1
ATOM 730 O O . GLU A 1 86 ? -1.453 -15.219 -19.296 1.00 82.25 86 GLU A O 1
ATOM 735 N N . TYR A 1 87 ? 0.140 -15.904 -17.877 1.00 78.81 87 TYR A N 1
ATOM 736 C CA . TYR A 1 87 ? 0.107 -14.701 -17.047 1.00 78.81 87 TYR A CA 1
ATOM 737 C C . TYR A 1 87 ? 1.103 -13.686 -17.601 1.00 78.81 87 TYR A C 1
ATOM 739 O O . TYR A 1 87 ? 2.132 -13.378 -16.993 1.00 78.81 87 TYR A O 1
ATOM 747 N N . ALA A 1 88 ? 0.818 -13.196 -18.809 1.00 68.12 88 ALA A N 1
ATOM 748 C CA . ALA A 1 88 ? 1.656 -12.201 -19.445 1.00 68.12 88 ALA A CA 1
ATOM 749 C C . ALA A 1 88 ? 1.681 -10.961 -18.551 1.00 68.12 88 ALA A C 1
ATOM 751 O O . ALA A 1 88 ? 0.665 -10.315 -18.296 1.00 68.12 88 AL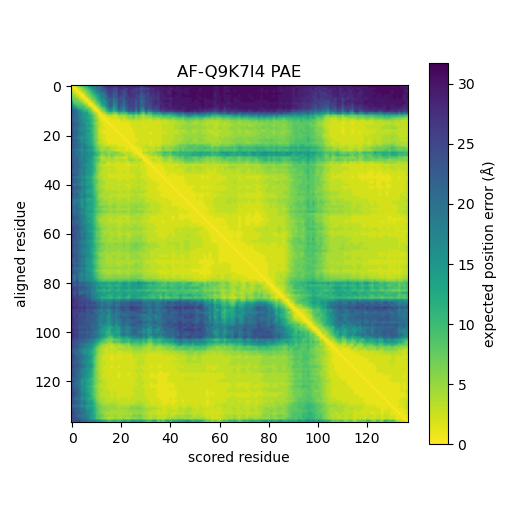A A O 1
ATOM 752 N N . ASN A 1 89 ? 2.868 -10.604 -18.077 1.00 63.03 89 ASN A N 1
ATOM 753 C CA . ASN A 1 89 ? 3.066 -9.410 -17.278 1.00 63.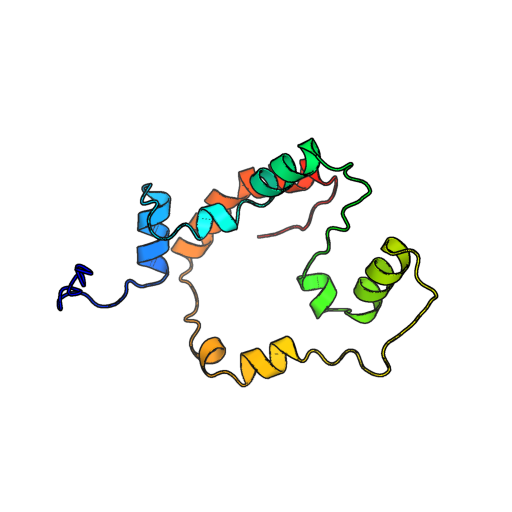03 89 ASN A CA 1
ATOM 754 C C . ASN A 1 89 ? 3.105 -8.204 -18.251 1.00 63.03 89 ASN A C 1
ATOM 756 O O . ASN A 1 89 ? 4.136 -7.601 -18.548 1.00 63.03 89 ASN A O 1
ATOM 760 N N . VAL A 1 90 ? 1.953 -7.937 -18.881 1.00 56.47 90 VAL A N 1
ATOM 761 C CA . VAL A 1 90 ? 1.806 -6.957 -19.967 1.00 56.47 90 VAL A CA 1
ATOM 762 C C . VAL A 1 90 ? 2.075 -5.559 -19.437 1.00 56.47 90 VAL A C 1
ATOM 764 O O . VAL A 1 90 ? 2.608 -4.732 -20.163 1.00 56.47 90 VAL A O 1
ATOM 767 N N . ASN A 1 91 ? 1.781 -5.310 -18.157 1.00 57.56 91 ASN A N 1
ATOM 768 C CA . ASN A 1 91 ? 1.948 -3.995 -17.563 1.00 57.56 91 ASN A CA 1
ATOM 769 C C . ASN A 1 91 ? 3.428 -3.614 -17.428 1.00 57.56 91 ASN A C 1
ATOM 771 O O . ASN A 1 91 ? 3.765 -2.517 -17.845 1.00 57.56 91 ASN A O 1
ATOM 775 N N . TRP A 1 92 ? 4.341 -4.498 -16.983 1.00 55.50 92 TRP A N 1
ATOM 776 C CA . TRP A 1 92 ? 5.777 -4.158 -17.003 1.00 55.50 92 TRP A CA 1
ATOM 777 C C . TRP A 1 92 ? 6.305 -4.025 -18.427 1.00 55.50 92 TRP A C 1
ATOM 779 O O . TRP A 1 92 ? 7.096 -3.130 -18.673 1.00 55.50 92 TRP A O 1
ATOM 789 N N . LYS A 1 93 ? 5.862 -4.856 -19.382 1.00 50.72 93 LYS A N 1
ATOM 790 C CA . LYS A 1 93 ? 6.307 -4.743 -20.782 1.00 50.72 93 LYS A CA 1
ATOM 791 C C . LYS A 1 93 ? 5.791 -3.459 -21.430 1.00 50.72 93 LYS A C 1
ATOM 793 O O . LYS A 1 93 ? 6.518 -2.841 -22.193 1.00 50.72 93 LYS A O 1
ATOM 798 N N . VAL A 1 94 ? 4.565 -3.030 -21.135 1.00 53.38 94 VAL A N 1
ATOM 799 C CA . VAL A 1 94 ? 3.968 -1.774 -21.626 1.00 53.38 94 VAL A CA 1
ATOM 800 C C . VAL A 1 94 ? 4.587 -0.564 -20.925 1.00 53.38 94 VAL A C 1
ATOM 802 O O . VAL A 1 94 ? 4.913 0.417 -21.589 1.00 53.38 94 VAL A O 1
ATOM 805 N N . LEU A 1 95 ? 4.822 -0.647 -19.615 1.00 51.84 95 LEU A N 1
ATOM 806 C CA . LEU A 1 95 ? 5.544 0.353 -18.831 1.00 51.84 95 LEU A CA 1
ATOM 807 C C . LEU A 1 95 ? 6.998 0.477 -19.313 1.00 51.84 95 LEU A C 1
ATOM 809 O O . LEU A 1 95 ? 7.425 1.587 -19.610 1.00 51.84 95 LEU A O 1
ATOM 813 N N . ALA A 1 96 ? 7.720 -0.628 -19.492 1.00 50.62 96 ALA A N 1
ATOM 814 C CA . ALA A 1 96 ? 9.089 -0.667 -20.012 1.00 50.62 96 ALA A CA 1
ATOM 815 C C . ALA A 1 96 ? 9.180 -0.221 -21.479 1.00 50.62 96 ALA A C 1
ATOM 817 O O . ALA A 1 96 ? 10.128 0.456 -21.850 1.00 50.62 96 ALA A O 1
ATOM 818 N N . ARG A 1 97 ? 8.174 -0.525 -22.314 1.00 49.28 97 ARG A N 1
ATOM 819 C CA . ARG A 1 97 ? 8.059 0.026 -23.681 1.00 49.28 97 ARG A CA 1
ATOM 820 C C . ARG A 1 97 ? 7.707 1.510 -23.683 1.00 49.28 97 ARG A C 1
ATOM 822 O O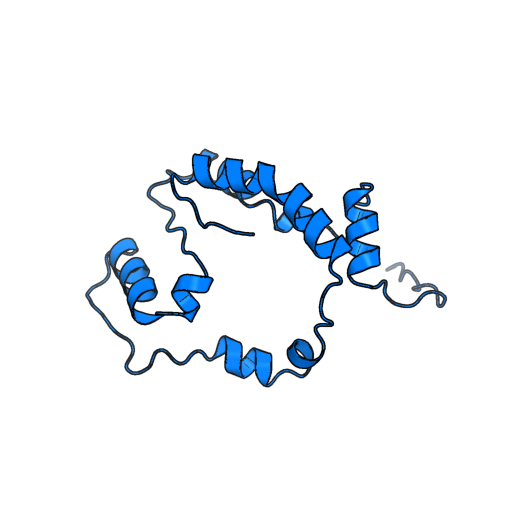 . ARG A 1 97 ? 7.939 2.201 -24.674 1.00 49.28 97 ARG A O 1
ATOM 829 N N . SER A 1 98 ? 7.127 2.021 -22.600 1.00 51.94 98 SER A N 1
ATOM 830 C CA . SER A 1 98 ? 6.955 3.451 -22.433 1.00 51.94 98 SER A CA 1
ATOM 831 C C . SER A 1 98 ? 8.307 4.045 -22.039 1.00 51.94 98 SER A C 1
ATOM 833 O O . SER A 1 98 ? 8.861 3.734 -20.987 1.00 51.94 98 SER A O 1
ATOM 835 N N . LYS A 1 99 ? 8.794 5.019 -22.813 1.00 48.66 99 LYS A N 1
ATOM 836 C CA . LYS A 1 99 ? 9.950 5.845 -22.422 1.00 48.66 99 LYS A CA 1
ATOM 837 C C . LYS A 1 99 ? 9.774 6.538 -21.050 1.00 48.66 99 LYS A C 1
ATOM 839 O O . LYS A 1 99 ? 10.641 7.292 -20.646 1.00 48.66 99 LYS A O 1
ATOM 844 N N . ARG A 1 100 ? 8.633 6.389 -20.352 1.00 51.47 100 ARG A N 1
ATOM 845 C CA . ARG A 1 100 ? 8.383 6.948 -19.012 1.00 51.47 100 ARG A CA 1
ATOM 846 C C . ARG A 1 100 ? 9.126 6.183 -17.921 1.00 51.47 100 ARG A C 1
ATOM 848 O O . ARG A 1 100 ? 9.535 6.823 -16.965 1.00 51.47 100 ARG A O 1
ATOM 855 N N . VAL A 1 101 ? 9.322 4.871 -18.067 1.00 50.50 101 VAL A N 1
ATOM 856 C CA . VAL A 1 101 ? 9.960 4.058 -17.016 1.00 50.50 101 VAL A CA 1
ATOM 857 C C . VAL A 1 101 ? 11.474 4.184 -17.038 1.00 50.50 101 VAL A C 1
ATOM 859 O O . VAL A 1 101 ? 12.073 4.365 -15.987 1.00 50.50 101 VAL A O 1
ATOM 862 N N . GLU A 1 102 ? 12.068 4.256 -18.230 1.00 50.00 102 GLU A N 1
ATOM 863 C CA . GLU A 1 102 ? 13.471 4.663 -18.418 1.00 50.00 102 GLU A CA 1
ATOM 864 C C . GLU A 1 102 ? 13.754 6.089 -17.904 1.00 50.00 102 GLU A C 1
ATOM 866 O O . GLU A 1 102 ? 14.898 6.439 -17.634 1.00 50.00 102 GLU A O 1
ATOM 871 N N . ARG A 1 103 ? 12.711 6.922 -17.754 1.00 52.28 103 ARG A N 1
ATOM 872 C CA . ARG A 1 103 ? 12.797 8.305 -17.260 1.00 52.28 103 ARG A CA 1
ATOM 873 C C . ARG A 1 103 ? 12.539 8.461 -15.764 1.00 52.28 103 ARG A C 1
ATOM 875 O O . ARG A 1 103 ? 12.641 9.590 -15.283 1.00 52.28 103 ARG A O 1
ATOM 882 N N . TYR A 1 104 ? 12.193 7.403 -15.026 1.00 63.62 104 TYR A N 1
ATOM 883 C CA . TYR A 1 104 ? 12.139 7.525 -13.572 1.00 63.62 104 TYR A CA 1
ATOM 884 C C . TYR A 1 104 ? 13.566 7.670 -13.059 1.00 63.62 104 TYR A C 1
ATOM 886 O O . TYR A 1 104 ? 14.322 6.703 -12.979 1.00 63.62 104 TYR A O 1
ATOM 894 N N . GLN A 1 105 ? 13.940 8.909 -12.745 1.00 70.38 105 GLN A N 1
ATOM 895 C CA . GLN A 1 105 ? 15.186 9.183 -12.056 1.00 70.38 105 GLN A CA 1
ATOM 896 C C . GLN A 1 105 ? 15.186 8.415 -10.739 1.00 70.38 105 GLN A C 1
ATOM 898 O O . GLN A 1 105 ? 14.166 8.306 -10.052 1.00 70.38 105 GLN A O 1
ATOM 903 N N . LYS A 1 106 ? 16.338 7.832 -10.412 1.00 82.62 106 LYS A N 1
ATOM 904 C CA . LYS A 1 106 ? 16.506 7.160 -9.134 1.00 82.62 106 LYS A CA 1
ATOM 905 C C . LYS A 1 106 ? 16.350 8.212 -8.042 1.00 82.62 106 LYS A C 1
ATOM 907 O O . LYS A 1 106 ? 17.149 9.141 -7.986 1.00 82.62 106 LYS A O 1
ATOM 912 N N . ILE A 1 107 ? 15.345 8.027 -7.189 1.00 88.94 107 ILE A N 1
ATOM 913 C CA . ILE A 1 107 ? 15.162 8.839 -5.987 1.00 88.94 107 ILE A CA 1
ATOM 914 C C . ILE A 1 107 ? 16.471 8.879 -5.197 1.00 88.94 107 ILE A C 1
ATOM 916 O O . ILE A 1 107 ? 17.143 7.848 -5.031 1.00 88.94 107 ILE A O 1
ATOM 920 N N . ASN A 1 108 ? 16.844 10.062 -4.719 1.00 92.19 108 ASN A N 1
ATOM 921 C CA . ASN A 1 108 ? 18.009 10.170 -3.856 1.00 92.19 108 ASN A CA 1
ATOM 922 C C . ASN A 1 108 ? 17.770 9.425 -2.518 1.00 92.19 108 ASN A C 1
ATOM 924 O O . ASN A 1 108 ? 16.644 9.080 -2.140 1.00 92.19 108 ASN A O 1
ATOM 928 N N . LYS A 1 109 ? 18.857 9.132 -1.801 1.00 93.81 109 LYS A N 1
ATOM 929 C CA . LYS A 1 109 ? 18.791 8.352 -0.559 1.00 93.81 109 LYS A CA 1
ATOM 930 C C . LYS A 1 109 ? 18.039 9.092 0.556 1.00 93.81 109 LYS A C 1
ATOM 932 O O . LYS A 1 109 ? 17.249 8.467 1.253 1.00 93.81 109 LYS A O 1
ATOM 937 N N . GLU A 1 110 ? 18.254 10.396 0.688 1.00 94.88 110 GLU A N 1
ATOM 938 C CA . GLU A 1 110 ? 17.668 11.229 1.742 1.00 94.88 110 GLU A CA 1
ATOM 939 C C . GLU A 1 110 ? 16.142 11.314 1.625 1.00 94.88 110 GLU A C 1
ATOM 941 O O . GLU A 1 110 ? 15.419 11.009 2.572 1.00 94.88 110 GLU A O 1
ATOM 946 N N . THR A 1 111 ? 15.629 11.632 0.438 1.00 94.19 111 THR A N 1
ATOM 947 C CA . THR A 1 111 ? 14.195 11.661 0.146 1.00 94.19 111 THR A CA 1
ATOM 948 C C . THR A 1 111 ? 13.581 10.279 0.348 1.00 94.19 111 THR A C 1
ATOM 950 O O . THR A 1 111 ? 12.490 10.174 0.906 1.00 94.19 111 THR A O 1
ATOM 953 N N . ARG A 1 112 ? 14.282 9.194 -0.020 1.00 93.56 112 ARG A N 1
ATOM 954 C CA . ARG A 1 112 ? 13.812 7.834 0.288 1.00 93.56 112 ARG A CA 1
ATOM 955 C C . ARG A 1 112 ? 13.675 7.622 1.795 1.00 93.56 112 ARG A C 1
ATOM 957 O O . ARG A 1 112 ? 12.624 7.172 2.234 1.00 93.56 112 ARG A O 1
ATOM 964 N N . GLU A 1 113 ? 14.696 7.944 2.581 1.00 94.88 113 GLU A N 1
ATOM 965 C CA . GLU A 1 113 ? 14.675 7.785 4.042 1.00 94.88 113 GLU A CA 1
ATOM 966 C C . GLU A 1 113 ? 13.570 8.623 4.696 1.00 94.88 113 GLU A C 1
ATOM 968 O O . GLU A 1 113 ? 12.837 8.114 5.547 1.00 94.88 113 GLU A O 1
ATOM 973 N N . ARG A 1 114 ? 13.372 9.862 4.233 1.00 95.19 114 ARG A N 1
ATOM 974 C CA . ARG A 1 114 ? 12.271 10.733 4.668 1.00 95.19 114 ARG A CA 1
ATOM 975 C C . ARG A 1 114 ? 10.904 10.126 4.382 1.00 95.19 114 ARG A C 1
ATOM 977 O O . ARG A 1 114 ? 10.068 10.074 5.282 1.00 95.19 114 ARG A O 1
ATOM 984 N N . LEU A 1 115 ? 10.682 9.613 3.171 1.00 95.19 115 LEU A N 1
ATOM 985 C CA . LEU A 1 115 ? 9.428 8.945 2.814 1.00 95.19 115 LEU A CA 1
ATOM 986 C C . LEU A 1 115 ? 9.198 7.680 3.645 1.00 95.19 115 LEU A C 1
ATOM 988 O O . LEU A 1 115 ? 8.079 7.442 4.092 1.00 95.19 115 LEU A O 1
ATOM 992 N N . LEU A 1 116 ? 10.241 6.883 3.891 1.00 95.38 116 LEU A N 1
ATOM 993 C CA . LEU A 1 116 ? 10.134 5.690 4.733 1.00 95.38 116 LEU A CA 1
ATOM 994 C C . LEU A 1 116 ? 9.757 6.041 6.168 1.00 95.38 116 LEU A C 1
ATOM 996 O O . LEU A 1 116 ? 8.868 5.407 6.735 1.00 95.38 116 LEU A O 1
ATOM 1000 N N . TYR A 1 117 ? 10.392 7.067 6.733 1.00 95.88 117 TYR A N 1
ATOM 1001 C CA . TYR A 1 117 ? 10.054 7.575 8.056 1.00 95.88 117 TYR A CA 1
ATOM 1002 C C . TYR A 1 117 ? 8.611 8.095 8.105 1.00 95.88 117 TYR A C 1
ATOM 1004 O O . TYR A 1 117 ? 7.845 7.699 8.982 1.00 95.88 117 TYR A O 1
ATOM 1012 N N . TYR A 1 118 ? 8.220 8.913 7.123 1.00 95.81 118 TYR A N 1
ATOM 1013 C CA . TYR A 1 118 ? 6.880 9.487 7.016 1.00 95.81 118 TYR A CA 1
ATOM 1014 C C . TYR A 1 118 ? 5.787 8.416 6.899 1.00 95.81 118 TYR A C 1
ATOM 1016 O O . TYR A 1 118 ? 4.787 8.473 7.612 1.00 95.81 118 TYR A O 1
ATOM 1024 N N . PHE A 1 119 ? 5.974 7.410 6.037 1.00 96.75 119 PHE A N 1
ATOM 1025 C CA . PHE A 1 119 ? 4.969 6.370 5.804 1.00 96.75 119 PHE A CA 1
ATOM 1026 C C . PHE A 1 119 ? 4.928 5.283 6.875 1.00 96.75 119 PHE A C 1
ATOM 1028 O O . PHE A 1 119 ? 3.912 4.597 6.983 1.00 96.75 119 PHE A O 1
ATOM 1035 N N . LYS A 1 120 ? 5.981 5.118 7.685 1.00 96.44 120 LYS A N 1
ATOM 1036 C CA . LYS A 1 120 ? 6.049 4.069 8.711 1.00 96.44 120 LYS A CA 1
ATOM 1037 C C . LYS A 1 120 ? 4.805 4.004 9.616 1.00 96.44 120 LYS A C 1
ATOM 1039 O O . LYS A 1 120 ? 4.197 2.934 9.652 1.00 96.44 120 LYS A O 1
ATOM 1044 N N . PRO A 1 121 ? 4.378 5.077 10.313 1.00 97.06 121 PRO A N 1
ATOM 1045 C CA . PRO A 1 121 ? 3.203 5.002 11.185 1.00 97.06 121 PRO A CA 1
ATOM 1046 C C . PRO A 1 121 ? 1.918 4.651 10.419 1.00 97.06 121 PRO A C 1
ATOM 1048 O O . PRO A 1 121 ? 1.085 3.907 10.929 1.00 97.06 121 PRO A O 1
ATOM 1051 N N . PHE A 1 122 ? 1.768 5.125 9.180 1.00 97.25 122 PHE A N 1
ATOM 1052 C CA . PHE A 1 122 ? 0.600 4.828 8.344 1.00 97.25 122 PHE A CA 1
ATOM 1053 C C . PHE A 1 122 ? 0.594 3.381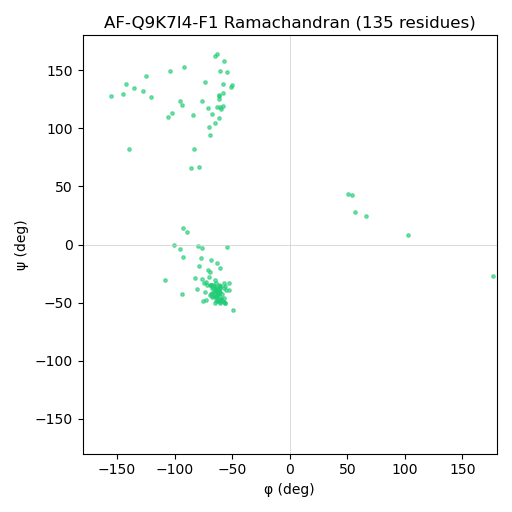 7.834 1.00 97.25 122 PHE A C 1
ATOM 1055 O O . PHE A 1 122 ? -0.467 2.762 7.736 1.00 97.25 122 PHE A O 1
ATOM 1062 N N . ASN A 1 123 ? 1.769 2.821 7.548 1.00 97.25 123 ASN A N 1
ATOM 1063 C CA . ASN A 1 123 ? 1.928 1.412 7.199 1.00 97.25 123 ASN A CA 1
ATOM 1064 C C . ASN A 1 123 ? 1.643 0.514 8.407 1.00 97.25 123 ASN A C 1
ATOM 1066 O O . ASN A 1 123 ? 0.925 -0.471 8.265 1.00 97.25 123 ASN A O 1
ATOM 1070 N N . ASP A 1 124 ? 2.126 0.880 9.597 1.00 97.12 124 ASP A N 1
ATOM 1071 C CA . ASP A 1 124 ? 1.832 0.149 10.835 1.00 97.12 124 ASP A CA 1
ATOM 1072 C C . ASP A 1 124 ? 0.317 0.151 11.129 1.00 97.12 124 ASP A C 1
ATOM 1074 O O . ASP A 1 124 ? -0.263 -0.898 11.425 1.00 97.12 124 ASP A O 1
ATOM 1078 N N . GLN A 1 125 ? -0.354 1.297 10.945 1.00 97.56 125 GLN A N 1
ATOM 1079 C CA . GLN A 1 125 ? -1.818 1.402 11.016 1.00 97.56 125 GLN A CA 1
ATOM 1080 C C . GLN A 1 125 ? -2.510 0.511 9.985 1.00 97.56 125 GLN A C 1
ATOM 1082 O O . GLN A 1 125 ? -3.448 -0.208 10.329 1.00 97.56 125 GLN A O 1
ATOM 1087 N N . LEU A 1 126 ? -2.048 0.521 8.731 1.00 97.62 126 LEU A N 1
ATOM 1088 C CA . LEU A 1 126 ? -2.594 -0.338 7.684 1.00 97.62 126 LEU A CA 1
ATOM 1089 C C . LEU A 1 126 ? -2.483 -1.810 8.082 1.00 97.62 126 LEU A C 1
ATOM 1091 O O . LEU A 1 126 ? -3.476 -2.528 8.000 1.00 97.62 126 LEU A O 1
ATOM 1095 N N . TYR A 1 127 ? -1.309 -2.253 8.533 1.00 97.50 127 TYR A N 1
ATOM 1096 C CA . TYR A 1 127 ? -1.067 -3.653 8.879 1.00 97.50 127 TYR A CA 1
ATOM 1097 C C . TYR A 1 127 ? -1.961 -4.127 10.018 1.00 97.50 127 TYR A C 1
ATOM 1099 O O . TYR A 1 127 ? -2.513 -5.227 9.934 1.00 97.50 127 TYR A O 1
ATOM 1107 N N . ALA A 1 128 ? -2.157 -3.287 11.037 1.00 96.94 128 ALA A N 1
ATOM 1108 C CA . ALA A 1 128 ? -3.112 -3.549 12.106 1.00 96.94 128 ALA A CA 1
ATOM 1109 C C . ALA A 1 128 ? -4.555 -3.591 11.572 1.00 96.94 128 ALA A C 1
ATOM 1111 O O . ALA A 1 128 ? -5.317 -4.506 11.887 1.00 96.94 128 ALA A O 1
ATOM 1112 N N . LEU A 1 129 ? -4.923 -2.641 10.706 1.00 96.88 129 LEU A N 1
ATOM 1113 C CA . LEU A 1 129 ? -6.270 -2.514 10.152 1.00 96.88 129 LEU A CA 1
ATOM 1114 C C . LEU A 1 129 ? -6.691 -3.741 9.327 1.00 96.88 129 LEU A C 1
ATOM 1116 O O . LEU A 1 129 ? -7.855 -4.162 9.408 1.00 96.88 129 LEU A O 1
ATOM 1120 N N . ILE A 1 130 ? -5.761 -4.298 8.545 1.00 95.88 130 ILE A N 1
ATOM 1121 C CA . ILE A 1 130 ? -5.995 -5.429 7.631 1.00 95.88 130 ILE A CA 1
ATOM 1122 C C . ILE A 1 130 ? -5.526 -6.777 8.202 1.00 95.88 130 ILE A C 1
ATOM 1124 O O . ILE A 1 130 ? -5.664 -7.797 7.530 1.00 95.88 130 ILE A O 1
ATOM 1128 N N . ASN A 1 131 ? -4.967 -6.780 9.418 1.00 95.69 131 ASN A N 1
ATOM 1129 C CA . ASN A 1 131 ? -4.356 -7.938 10.076 1.00 95.69 131 ASN A CA 1
ATOM 1130 C C . ASN A 1 131 ? -3.333 -8.679 9.188 1.00 95.69 131 ASN A C 1
ATOM 1132 O O . ASN A 1 131 ? -3.342 -9.906 9.073 1.00 95.69 131 ASN A O 1
ATOM 1136 N N . LYS A 1 132 ? -2.479 -7.922 8.489 1.00 94.50 132 LYS A N 1
ATOM 1137 C CA . LYS A 1 132 ? -1.478 -8.462 7.557 1.00 94.50 132 LYS A CA 1
ATOM 1138 C C . LYS A 1 132 ? -0.317 -7.490 7.401 1.00 94.50 132 LYS A C 1
ATOM 1140 O O . LYS A 1 132 ? -0.523 -6.330 7.067 1.00 94.50 132 LYS A O 1
ATOM 1145 N N . ASN A 1 133 ? 0.905 -7.980 7.591 1.00 95.62 133 ASN A N 1
ATOM 1146 C CA . ASN A 1 133 ? 2.120 -7.188 7.429 1.00 95.62 133 ASN A CA 1
ATOM 1147 C C . ASN A 1 133 ? 2.707 -7.386 6.023 1.00 95.62 133 ASN A C 1
ATOM 1149 O O . ASN A 1 133 ? 2.984 -8.517 5.621 1.00 95.62 133 ASN A O 1
ATOM 1153 N N . PHE A 1 134 ? 2.901 -6.298 5.273 1.00 93.50 134 PHE A N 1
ATOM 1154 C CA . PHE A 1 134 ? 3.523 -6.348 3.943 1.00 93.50 134 PHE A CA 1
ATOM 1155 C C . PHE A 1 134 ? 5.034 -6.119 3.944 1.00 93.50 134 PHE A C 1
ATO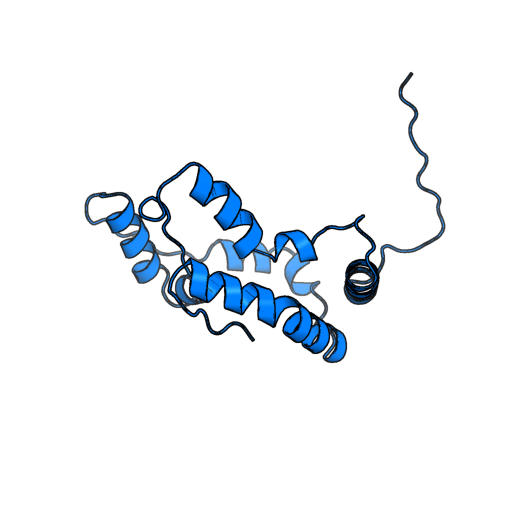M 1157 O O . PHE A 1 134 ? 5.680 -6.389 2.929 1.00 93.50 134 PHE A O 1
ATOM 1164 N N . GLY A 1 135 ? 5.612 -5.681 5.062 1.00 93.44 135 GLY A N 1
ATOM 1165 C CA . GLY A 1 135 ? 7.052 -5.494 5.213 1.00 93.44 135 GLY A CA 1
ATOM 1166 C C . GLY A 1 135 ? 7.631 -4.384 4.336 1.00 93.44 135 GLY A C 1
ATOM 1167 O O . GLY A 1 135 ? 8.813 -4.449 4.011 1.00 93.44 135 GLY A O 1
ATOM 1168 N N . TRP A 1 136 ? 6.824 -3.401 3.923 1.00 92.44 136 TRP A N 1
ATOM 1169 C CA . TRP A 1 136 ? 7.300 -2.276 3.116 1.00 92.44 136 TRP A CA 1
ATOM 1170 C C . TRP A 1 136 ? 8.361 -1.457 3.866 1.00 92.44 136 TRP A C 1
ATOM 1172 O O . TRP A 1 136 ? 8.150 -1.072 5.021 1.00 92.44 136 TRP A O 1
ATOM 1182 N N . LYS A 1 137 ? 9.497 -1.241 3.190 1.00 80.75 137 LYS A N 1
ATOM 1183 C CA . LYS A 1 137 ? 10.717 -0.544 3.623 1.00 80.75 137 LYS A CA 1
ATOM 1184 C C . LYS A 1 137 ? 11.445 0.052 2.410 1.00 80.75 137 LYS A C 1
ATOM 1186 O O . LYS A 1 137 ? 11.093 -0.278 1.256 1.00 80.75 137 LYS A O 1
#

Sequence (137 aa):
MAVRRKAAKGEGFPSFEEMVEKELEGYSGFRFLDRGIYAKQLEQWFRFFPKKQFLILKSENFFEDPAKEFRKVICFLNLPVWELPEYANVNWKVLARSKRVERYQKINKETRERLLYYFKPFNDQLYALINKNFGWK

Organism: Halalkalibacterium halodurans (strain ATCC BAA-125 / DSM 18197 / FERM 7344 / JCM 9153 / C-125) (NCBI:txid272558)

Mean predicted aligned error: 8.67 Å

Foldseek 3Di:
DDPDDDDDPDDDDDDPLVVLVCVVVPNPPPCPLVVVLVLVVVVVVCVPDPLLLDDDDDVVVCVVPVQVVVQVVCVSVVHPDDGDPDPPPVVVVVVVVPVVVVVPDDDDPVSVVVSCVVCVVSLVSVCVVNVHHPPDD

pLDDT: mean 83.37, std 18.77, range [34.03, 98.12]

Radius of gyration: 19.63 Å; Cα contacts (8 Å, |Δi|>4): 64; chains: 1; bounding box: 39×57×36 Å